Protein AF-A0A8J4QKI5-F1 (afdb_monomer_lite)

pLDDT: mean 78.79, std 13.32, range [44.88, 93.88]

Foldseek 3Di:
DCDPPDPVPDDDDADQDCVQFFDAWQQADPVRWTWTWGQDPVAIFIWTADRVVRDIGTPPDHDHPPPDHDDDDDDDPDDPPDDDPPDPDPDDDDDDDDD

Structure (mmCIF, N/CA/C/O backbone):
data_AF-A0A8J4QKI5-F1
#
_entry.id   AF-A0A8J4QKI5-F1
#
loop_
_atom_site.group_PDB
_atom_site.id
_atom_site.type_symbol
_atom_site.label_atom_id
_atom_site.label_alt_id
_atom_site.label_comp_id
_atom_site.label_asym_id
_atom_site.label_entity_id
_atom_site.label_seq_id
_atom_site.pdbx_PDB_ins_code
_atom_site.Cartn_x
_atom_site.Cartn_y
_atom_site.Cartn_z
_atom_site.occupancy
_atom_site.B_iso_or_equiv
_atom_site.auth_seq_id
_atom_site.auth_comp_id
_atom_site.auth_asym_id
_atom_site.auth_atom_id
_atom_site.pdbx_PDB_model_num
ATOM 1 N N . MET A 1 1 ? -10.999 -8.383 10.401 1.00 81.62 1 MET A N 1
ATOM 2 C CA . MET A 1 1 ? -11.404 -9.796 10.542 1.00 81.62 1 MET A CA 1
ATOM 3 C C . MET A 1 1 ? -10.689 -10.360 11.752 1.00 81.62 1 MET A C 1
ATOM 5 O O . MET A 1 1 ? -9.478 -10.190 11.831 1.00 81.62 1 MET A O 1
ATOM 9 N N . LYS A 1 2 ? -11.422 -10.957 12.693 1.00 82.62 2 LYS A N 1
ATOM 10 C CA . LYS A 1 2 ? -10.820 -11.672 13.832 1.00 82.62 2 LYS A CA 1
ATOM 11 C C . LYS A 1 2 ? -10.705 -13.175 13.573 1.00 82.62 2 LYS A C 1
ATOM 13 O O . LYS A 1 2 ? -9.764 -13.790 14.055 1.00 82.62 2 LYS A O 1
ATOM 18 N N . GLU A 1 3 ? -11.617 -13.732 12.777 1.00 90.38 3 GLU A N 1
ATOM 19 C CA . GLU A 1 3 ? -11.654 -15.151 12.435 1.00 90.38 3 GLU A CA 1
ATOM 20 C C . GLU A 1 3 ? -11.833 -15.339 10.926 1.00 90.38 3 GLU A C 1
ATOM 22 O O . GLU A 1 3 ? -12.685 -14.713 10.291 1.00 90.38 3 GLU A O 1
ATOM 27 N N . TYR A 1 4 ? -11.004 -16.194 10.331 1.00 87.00 4 TYR A N 1
ATOM 28 C CA . TYR A 1 4 ? -11.049 -16.442 8.896 1.00 87.00 4 TYR A CA 1
ATOM 29 C C . TYR A 1 4 ? -12.334 -17.180 8.498 1.00 87.00 4 TYR A C 1
ATOM 31 O O . TYR A 1 4 ? -12.668 -18.207 9.071 1.00 87.00 4 TYR A O 1
ATOM 39 N N . GLY A 1 5 ? -13.058 -16.662 7.502 1.00 89.81 5 GLY A N 1
ATOM 40 C CA . GLY A 1 5 ? -14.296 -17.258 6.981 1.00 89.81 5 GLY A CA 1
ATOM 41 C C . GLY A 1 5 ? -15.589 -16.869 7.713 1.00 89.81 5 GLY A C 1
ATOM 42 O O . GLY A 1 5 ? -16.658 -16.974 7.120 1.00 89.81 5 GLY A O 1
ATOM 43 N N . ALA A 1 6 ? -15.520 -16.345 8.940 1.00 93.88 6 ALA A N 1
ATOM 44 C CA . ALA A 1 6 ? -16.702 -15.891 9.677 1.00 93.88 6 ALA A CA 1
ATOM 45 C C . ALA A 1 6 ? -17.052 -14.440 9.310 1.00 93.88 6 ALA A C 1
ATOM 47 O O . ALA A 1 6 ? -16.353 -13.518 9.740 1.00 93.88 6 ALA A O 1
ATOM 48 N N . VAL A 1 7 ? -18.118 -14.232 8.526 1.00 91.00 7 VAL A N 1
ATOM 49 C CA . VAL A 1 7 ? -18.576 -12.899 8.067 1.00 91.00 7 VAL A CA 1
ATOM 50 C C . VAL A 1 7 ? -18.839 -11.957 9.244 1.00 91.00 7 VAL A C 1
ATOM 52 O O . VAL A 1 7 ? -18.406 -10.808 9.216 1.00 91.00 7 VAL A O 1
ATOM 55 N N . ASP A 1 8 ? -19.427 -12.465 10.325 1.00 93.31 8 ASP A N 1
ATOM 56 C CA . ASP A 1 8 ? -19.742 -11.674 11.523 1.00 93.31 8 ASP A CA 1
ATOM 57 C C . ASP A 1 8 ? -18.490 -11.175 12.269 1.00 93.31 8 ASP A C 1
ATOM 59 O O . ASP A 1 8 ? -18.551 -10.233 13.056 1.00 93.31 8 ASP A O 1
ATOM 63 N N . SER A 1 9 ? -17.320 -11.767 12.002 1.00 93.44 9 SER A N 1
ATOM 64 C CA . SER A 1 9 ? -16.042 -11.325 12.576 1.00 93.44 9 SER A CA 1
ATOM 65 C C . SER A 1 9 ? -15.383 -10.182 11.786 1.00 93.44 9 SER A C 1
ATOM 67 O O . SER A 1 9 ? -14.275 -9.730 12.124 1.00 93.44 9 SER A O 1
ATOM 69 N N . TRP A 1 10 ? -16.001 -9.742 10.684 1.00 91.62 10 TRP A N 1
ATOM 70 C CA . TRP A 1 10 ? -15.467 -8.685 9.839 1.00 91.62 10 TRP A CA 1
ATOM 71 C C . TRP A 1 10 ? -15.719 -7.341 10.504 1.00 91.62 10 TRP A C 1
ATOM 73 O O . TRP A 1 10 ? -16.836 -6.966 10.835 1.00 91.62 10 TRP A O 1
ATOM 83 N N . THR A 1 11 ? -14.643 -6.589 10.679 1.00 91.38 11 THR A N 1
ATOM 84 C CA . THR A 1 11 ? -14.685 -5.241 11.225 1.00 91.38 11 THR A CA 1
ATOM 85 C C . THR A 1 11 ? -13.955 -4.321 10.268 1.00 91.38 11 THR A C 1
ATOM 87 O O . THR A 1 11 ? -12.886 -4.664 9.748 1.00 91.38 11 THR A O 1
ATOM 90 N N . LYS A 1 12 ? -14.540 -3.150 10.024 1.00 88.75 12 LYS A N 1
ATOM 91 C CA . LYS A 1 12 ? -13.873 -2.076 9.294 1.00 88.75 12 LYS A CA 1
ATOM 92 C C . LYS A 1 12 ? -12.692 -1.592 10.134 1.00 88.75 12 LYS A C 1
ATOM 94 O O . LYS A 1 12 ? -12.887 -1.246 11.294 1.00 88.75 12 LYS A O 1
ATOM 99 N N . GLN A 1 13 ? -11.492 -1.576 9.559 1.00 83.88 13 GLN A N 1
ATOM 100 C CA . GLN A 1 13 ? -10.308 -1.064 10.257 1.00 83.88 13 GLN A CA 1
ATOM 101 C C . GLN A 1 13 ? -10.021 0.397 9.924 1.00 83.88 13 GLN A C 1
ATOM 103 O O . GLN A 1 13 ? -9.799 1.197 10.821 1.00 83.88 13 GLN A O 1
ATOM 108 N N . PHE A 1 14 ? -10.079 0.764 8.646 1.00 83.44 14 PHE A N 1
ATOM 109 C CA . PHE A 1 14 ? -9.741 2.110 8.189 1.00 83.44 14 PHE A CA 1
ATOM 110 C C . PHE A 1 14 ? -10.607 2.522 6.998 1.00 83.44 14 PHE A C 1
ATOM 112 O O . PHE A 1 14 ? -11.198 1.689 6.305 1.00 83.44 14 PHE A O 1
ATOM 119 N N . THR A 1 15 ? -10.696 3.834 6.781 1.00 84.38 15 THR A N 1
ATOM 120 C CA . THR A 1 15 ? -11.208 4.423 5.540 1.00 84.38 15 THR A CA 1
ATOM 121 C C . THR A 1 15 ? -10.024 5.058 4.843 1.00 84.38 15 THR A C 1
ATOM 123 O O . THR A 1 15 ? -9.372 5.913 5.429 1.00 84.38 15 THR A O 1
ATOM 126 N N . VAL A 1 16 ? -9.746 4.634 3.617 1.00 78.69 16 VAL A N 1
ATOM 127 C CA . VAL A 1 16 ? -8.649 5.191 2.832 1.00 78.69 16 VAL A CA 1
ATOM 128 C C . VAL A 1 16 ? -9.242 6.144 1.810 1.00 78.69 16 VAL A C 1
ATOM 130 O O . VAL A 1 16 ? -9.945 5.704 0.899 1.00 78.69 16 VAL A O 1
ATOM 133 N N . ASP A 1 17 ? -8.972 7.437 1.968 1.00 77.44 17 ASP A N 1
ATOM 134 C CA . ASP A 1 17 ? -9.273 8.415 0.929 1.00 77.44 17 ASP A CA 1
ATOM 135 C C . ASP A 1 17 ? -8.137 8.428 -0.092 1.00 77.44 17 ASP A C 1
ATOM 137 O O . ASP A 1 17 ? -7.002 8.824 0.183 1.00 77.44 17 ASP A O 1
ATOM 141 N N . LEU A 1 18 ? -8.452 7.951 -1.291 1.00 72.62 18 LEU A N 1
ATOM 142 C CA . LEU A 1 18 ? -7.478 7.794 -2.353 1.00 72.62 18 LEU A CA 1
ATOM 143 C C . LEU A 1 18 ? -7.261 9.086 -3.155 1.00 72.62 18 LEU A C 1
ATOM 145 O O . LEU A 1 18 ? -6.352 9.109 -3.990 1.00 72.62 18 LEU A O 1
ATOM 149 N N . ASN A 1 19 ? -8.075 10.134 -2.939 1.00 72.12 19 ASN A N 1
ATOM 150 C CA . ASN A 1 19 ? -8.016 11.440 -3.615 1.00 72.12 19 ASN A CA 1
ATOM 151 C C . ASN A 1 19 ? -7.713 11.358 -5.126 1.00 72.12 19 ASN A C 1
ATOM 153 O O . ASN A 1 19 ? -7.027 12.209 -5.695 1.00 72.12 19 ASN A O 1
ATOM 157 N N . SER A 1 20 ? -8.176 10.291 -5.792 1.00 68.94 20 SER A N 1
ATOM 158 C CA . SER A 1 20 ? -7.867 9.934 -7.190 1.00 68.94 20 SER A CA 1
ATOM 159 C C . SER A 1 20 ? -6.371 9.834 -7.566 1.00 68.94 20 SER A C 1
ATOM 161 O O . SER A 1 20 ? -6.034 9.733 -8.744 1.00 68.94 20 SER A O 1
ATOM 163 N N . ARG A 1 21 ? -5.458 9.811 -6.584 1.00 73.38 21 ARG A N 1
ATOM 164 C CA . ARG A 1 21 ? -4.015 9.582 -6.791 1.00 73.38 21 ARG A CA 1
ATOM 165 C C . ARG A 1 21 ? -3.678 8.108 -6.861 1.00 73.38 21 ARG A C 1
ATOM 167 O O . ARG A 1 21 ? -2.867 7.706 -7.692 1.00 73.38 21 ARG A O 1
ATOM 174 N N . PHE A 1 22 ? -4.282 7.313 -5.986 1.00 73.81 22 PHE A N 1
ATOM 175 C CA . PHE A 1 22 ? -4.051 5.879 -5.984 1.00 73.81 22 PHE A CA 1
ATOM 176 C C . PHE A 1 22 ? -4.867 5.214 -7.068 1.00 73.81 22 PHE A C 1
ATOM 178 O O . PHE A 1 22 ? -6.063 5.449 -7.225 1.00 73.81 22 PHE A O 1
ATOM 185 N N . PHE A 1 23 ? -4.186 4.345 -7.785 1.00 79.00 23 PHE A N 1
ATOM 186 C CA . PHE A 1 23 ? -4.736 3.676 -8.940 1.00 79.00 23 PHE A CA 1
ATOM 187 C C . PHE A 1 23 ? -4.894 2.183 -8.697 1.00 79.00 23 PHE A C 1
ATOM 189 O O . PHE A 1 23 ? -5.834 1.568 -9.195 1.00 79.00 23 PHE A O 1
ATOM 196 N N . ARG A 1 24 ? -4.006 1.602 -7.880 1.00 86.69 24 ARG A N 1
ATOM 197 C CA . ARG A 1 24 ? -4.046 0.180 -7.553 1.00 86.69 24 ARG A CA 1
ATOM 198 C C . ARG A 1 24 ? -3.361 -0.119 -6.227 1.00 86.69 24 ARG A C 1
A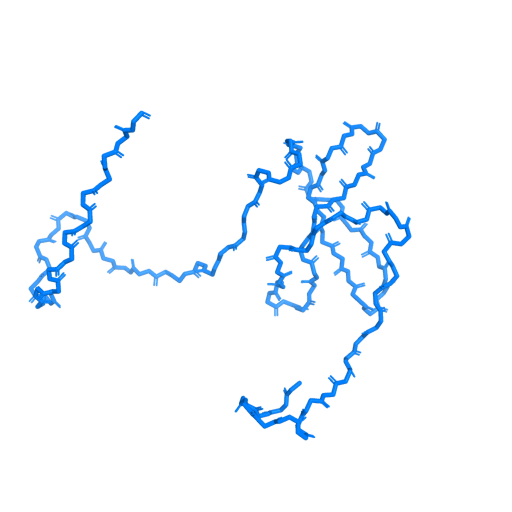TOM 200 O O . ARG A 1 24 ? -2.227 0.295 -6.010 1.00 86.69 24 ARG A O 1
ATOM 207 N N . VAL A 1 25 ? -4.023 -0.893 -5.370 1.00 89.06 25 VAL A N 1
ATOM 208 C CA . VAL A 1 25 ? -3.423 -1.461 -4.153 1.00 89.06 25 VAL A CA 1
ATOM 209 C C . VAL A 1 25 ? -2.755 -2.790 -4.504 1.00 89.06 25 VAL A C 1
ATOM 211 O O . VAL A 1 25 ? -3.374 -3.640 -5.142 1.00 89.06 25 VAL A O 1
ATOM 214 N N . LEU A 1 26 ? -1.494 -2.960 -4.109 1.00 90.69 26 LEU A N 1
ATOM 215 C CA . LEU A 1 26 ? -0.732 -4.197 -4.308 1.00 90.69 26 LEU A CA 1
ATOM 216 C C . LEU A 1 26 ? -0.796 -5.120 -3.090 1.00 90.69 26 LEU A C 1
ATOM 218 O O . LEU A 1 26 ? -0.738 -6.334 -3.247 1.00 90.69 26 LEU A O 1
ATOM 222 N N . GLY A 1 27 ? -0.906 -4.556 -1.887 1.00 90.06 27 GLY A N 1
ATOM 223 C CA . GLY A 1 27 ? -0.976 -5.333 -0.655 1.00 90.06 27 GLY A CA 1
ATOM 224 C C . GLY A 1 27 ? -0.655 -4.505 0.580 1.00 90.06 27 GLY A C 1
ATOM 225 O O . GLY A 1 27 ? -0.668 -3.275 0.542 1.00 90.06 27 GLY A O 1
ATOM 226 N N . PHE A 1 28 ? -0.346 -5.204 1.668 1.00 88.38 28 PHE A N 1
ATOM 227 C CA . PHE A 1 28 ? 0.027 -4.613 2.948 1.00 88.38 28 PHE A CA 1
ATOM 228 C C . PHE A 1 28 ? 1.465 -4.973 3.304 1.00 88.38 28 PHE A C 1
ATOM 230 O O . PHE A 1 28 ? 1.932 -6.082 3.049 1.00 88.38 28 PHE A O 1
ATOM 237 N N . TRP A 1 29 ? 2.161 -4.032 3.921 1.00 86.88 29 TRP A N 1
ATOM 238 C CA . TRP A 1 29 ? 3.426 -4.277 4.591 1.00 86.88 29 TRP A CA 1
ATOM 239 C C . TRP A 1 29 ? 3.201 -4.894 5.973 1.00 86.88 29 TRP A C 1
ATOM 241 O O . TRP A 1 29 ? 2.111 -4.824 6.542 1.00 86.88 29 TRP A O 1
ATOM 251 N N . LYS A 1 30 ? 4.267 -5.457 6.557 1.00 86.50 30 LYS A N 1
ATOM 252 C CA . LYS A 1 30 ? 4.234 -6.043 7.911 1.00 86.50 30 LYS A CA 1
ATOM 253 C C . LYS A 1 30 ? 3.831 -5.042 8.999 1.00 86.50 30 LYS A C 1
ATOM 255 O O . LYS A 1 30 ? 3.300 -5.449 10.022 1.00 86.50 30 LYS A O 1
ATOM 260 N N . ASN A 1 31 ? 4.078 -3.753 8.779 1.00 89.25 31 ASN A N 1
ATOM 261 C CA . ASN A 1 31 ? 3.685 -2.667 9.678 1.00 89.25 31 ASN A CA 1
ATOM 262 C C . ASN A 1 31 ? 2.253 -2.154 9.425 1.00 89.25 31 ASN A C 1
ATOM 264 O O . ASN A 1 31 ? 1.889 -1.111 9.948 1.00 89.25 31 ASN A O 1
ATOM 268 N N . GLY A 1 32 ? 1.460 -2.834 8.591 1.00 89.06 32 GLY A N 1
ATOM 269 C CA . GLY A 1 32 ? 0.088 -2.433 8.270 1.00 89.06 32 GLY A CA 1
ATOM 270 C C . GLY A 1 32 ? -0.028 -1.320 7.226 1.00 89.06 32 GLY A C 1
ATOM 271 O O . GLY A 1 32 ? -1.140 -1.006 6.805 1.00 89.06 32 GLY A O 1
ATOM 272 N N . HIS A 1 33 ? 1.088 -0.755 6.752 1.00 92.12 33 HIS A N 1
ATOM 273 C CA . HIS A 1 33 ? 1.053 0.240 5.683 1.00 92.12 33 HIS A CA 1
ATOM 274 C C . HIS A 1 33 ? 0.598 -0.390 4.366 1.00 92.12 33 HIS A C 1
ATOM 276 O O . HIS A 1 33 ? 0.908 -1.542 4.058 1.00 92.12 33 HIS A O 1
ATOM 282 N N . ILE A 1 34 ? -0.105 0.388 3.554 1.00 91.00 34 ILE A N 1
ATOM 283 C CA . ILE A 1 34 ? -0.616 -0.043 2.257 1.00 91.00 34 ILE A CA 1
ATOM 284 C C . ILE A 1 34 ? 0.443 0.217 1.191 1.00 91.00 34 ILE A C 1
ATOM 286 O O . ILE A 1 34 ? 0.935 1.335 1.049 1.00 91.00 34 ILE A O 1
ATOM 290 N N . LEU A 1 35 ? 0.759 -0.808 0.406 1.00 92.06 35 LEU A N 1
ATOM 291 C CA . LEU A 1 35 ? 1.596 -0.692 -0.778 1.00 92.06 35 LEU A CA 1
ATOM 292 C C . LEU A 1 35 ? 0.709 -0.467 -2.000 1.00 92.06 35 LEU A C 1
ATOM 294 O O . LEU A 1 35 ? -0.146 -1.302 -2.305 1.00 92.06 35 LEU A O 1
ATOM 298 N N . ALA A 1 36 ? 0.911 0.638 -2.713 1.00 90.38 36 ALA A N 1
ATOM 299 C CA . ALA A 1 36 ? 0.045 0.998 -3.828 1.00 90.38 36 ALA A CA 1
ATOM 300 C C . ALA A 1 36 ? 0.765 1.761 -4.946 1.00 90.38 36 ALA A C 1
ATOM 302 O O . ALA A 1 36 ? 1.745 2.474 -4.723 1.00 90.38 36 ALA A O 1
ATOM 303 N N . GLU A 1 37 ? 0.236 1.624 -6.159 1.00 90.12 37 GLU A N 1
ATOM 304 C CA . GLU A 1 37 ? 0.602 2.423 -7.324 1.00 90.12 37 GLU A CA 1
ATOM 305 C C . GLU A 1 37 ? -0.173 3.745 -7.299 1.00 90.12 37 GLU A C 1
ATOM 307 O O . GLU A 1 37 ? -1.403 3.771 -7.163 1.00 90.12 37 GLU A O 1
ATOM 312 N N . THR A 1 38 ? 0.555 4.846 -7.451 1.00 87.06 38 THR A N 1
ATOM 313 C CA . THR A 1 38 ? 0.020 6.205 -7.461 1.00 87.06 38 THR A CA 1
ATOM 314 C C . THR A 1 38 ? 0.459 6.967 -8.705 1.00 87.06 38 THR A C 1
ATOM 316 O O . THR A 1 38 ? 1.564 6.766 -9.221 1.00 87.06 38 THR A O 1
ATOM 319 N N . LYS A 1 39 ? -0.410 7.855 -9.190 1.00 81.88 39 LYS A N 1
ATOM 320 C CA . LYS A 1 39 ? -0.085 8.812 -10.247 1.00 81.88 39 LYS A CA 1
ATOM 321 C C . LYS A 1 39 ? 0.467 10.083 -9.613 1.00 81.88 39 LYS A C 1
ATOM 323 O O . LYS A 1 39 ? -0.267 10.841 -8.980 1.00 81.88 39 LYS A O 1
ATOM 328 N N . LEU A 1 40 ? 1.755 10.334 -9.809 1.00 74.38 40 LEU A N 1
ATOM 329 C CA . LEU A 1 40 ? 2.388 11.612 -9.486 1.00 74.38 40 LEU A CA 1
ATOM 330 C C . LEU A 1 40 ? 2.634 12.405 -10.774 1.00 74.38 40 LEU A C 1
ATOM 332 O O . LEU A 1 40 ? 2.518 11.882 -11.883 1.00 74.38 40 LEU A O 1
ATOM 336 N N . SER A 1 41 ? 2.991 13.679 -10.629 1.00 71.88 41 SER A N 1
ATOM 337 C CA . SER A 1 41 ? 3.256 14.604 -11.741 1.00 71.88 41 SER A CA 1
ATOM 3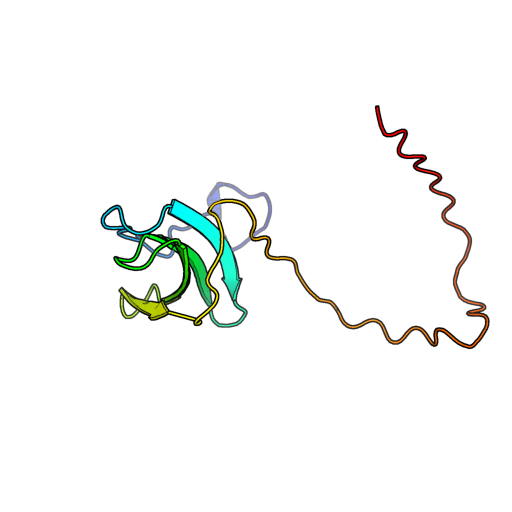38 C C . SER A 1 41 ? 4.338 14.111 -12.715 1.00 71.88 41 SER A C 1
ATOM 340 O O . SER A 1 41 ? 4.302 14.475 -13.884 1.00 71.88 41 SER A O 1
ATOM 342 N N . LEU A 1 42 ? 5.258 13.254 -12.258 1.00 70.06 42 LEU A N 1
ATOM 343 C CA . LEU A 1 42 ? 6.368 12.693 -13.043 1.00 70.06 42 LEU A CA 1
ATOM 344 C C . LEU A 1 42 ? 6.113 11.257 -13.546 1.00 70.06 42 LEU A C 1
ATOM 346 O O . LEU A 1 42 ? 7.013 10.641 -14.108 1.00 70.06 42 LEU A O 1
ATOM 350 N N . GLY A 1 43 ? 4.907 10.711 -13.351 1.00 79.94 43 GLY A N 1
ATOM 351 C CA . GLY A 1 43 ? 4.532 9.371 -13.812 1.00 79.94 43 GLY A CA 1
ATOM 352 C C . GLY A 1 43 ? 4.018 8.453 -12.703 1.00 79.94 43 GLY A C 1
ATOM 353 O O . GLY A 1 43 ? 3.601 8.897 -11.627 1.00 79.94 43 GLY A O 1
ATOM 354 N N . TRP A 1 44 ? 4.029 7.149 -12.977 1.00 84.69 44 TRP A N 1
ATOM 355 C CA . TRP A 1 44 ? 3.528 6.137 -12.051 1.00 84.69 44 TRP A CA 1
ATOM 356 C C . TRP A 1 44 ? 4.607 5.704 -11.080 1.00 84.69 44 TRP A C 1
ATOM 358 O O . TRP A 1 44 ? 5.730 5.375 -11.464 1.00 84.69 44 TRP A O 1
ATOM 368 N N . ASN A 1 45 ? 4.240 5.739 -9.808 1.00 88.12 45 ASN A N 1
ATOM 369 C CA . ASN A 1 45 ? 5.151 5.522 -8.708 1.00 88.12 45 ASN A CA 1
ATOM 370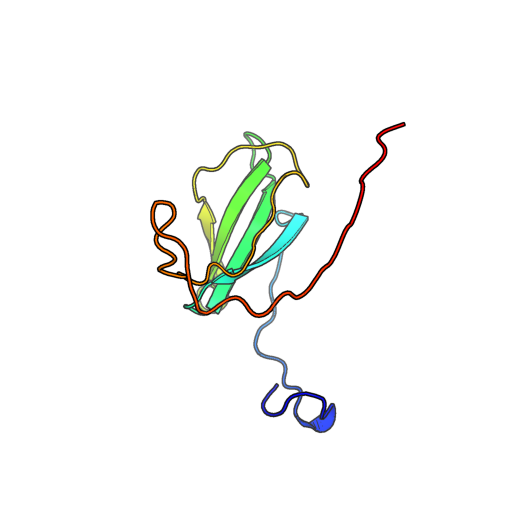 C C . ASN A 1 45 ? 4.577 4.513 -7.732 1.00 88.12 45 ASN A C 1
ATOM 372 O O . ASN A 1 45 ? 3.367 4.475 -7.506 1.00 88.12 45 ASN A O 1
ATOM 376 N N . LEU A 1 46 ? 5.462 3.758 -7.093 1.00 89.94 46 LEU A N 1
ATOM 377 C CA . LEU A 1 46 ? 5.086 2.965 -5.937 1.00 89.94 46 LEU A CA 1
ATOM 378 C C . LEU A 1 46 ? 5.181 3.807 -4.666 1.00 89.94 46 LEU A C 1
ATOM 380 O O . LEU A 1 46 ? 6.160 4.520 -4.441 1.00 89.94 46 LEU A O 1
ATOM 384 N N . CYS A 1 47 ? 4.169 3.710 -3.816 1.00 89.62 47 CYS A N 1
ATOM 385 C CA . CYS A 1 47 ? 4.120 4.426 -2.554 1.00 89.62 47 CYS A CA 1
ATOM 386 C C . CYS A 1 47 ? 3.674 3.520 -1.408 1.00 89.62 47 CYS A C 1
ATOM 388 O O . CYS A 1 47 ? 2.954 2.539 -1.599 1.00 89.62 47 CYS A O 1
ATOM 390 N N . SER A 1 48 ? 4.134 3.877 -0.214 1.00 91.38 48 SER A N 1
ATOM 391 C CA . SER A 1 48 ? 3.638 3.365 1.055 1.00 91.38 48 SER A CA 1
ATOM 392 C C . SER A 1 48 ? 2.663 4.391 1.617 1.00 91.38 48 SER A C 1
ATOM 394 O O . SER A 1 48 ? 3.029 5.554 1.787 1.00 91.38 48 SER A O 1
ATOM 396 N N . TYR A 1 49 ? 1.452 3.960 1.935 1.00 90.19 49 TYR A N 1
ATOM 397 C CA . TYR A 1 49 ? 0.442 4.769 2.600 1.00 90.19 49 TYR A CA 1
ATOM 398 C C . TYR A 1 49 ? 0.244 4.288 4.030 1.00 90.19 49 TYR A C 1
ATOM 400 O O . TYR A 1 49 ? 0.015 3.100 4.260 1.00 90.19 49 TYR A O 1
ATOM 408 N N . ASP A 1 50 ? 0.340 5.210 4.973 1.00 91.50 50 ASP A N 1
ATOM 409 C CA . ASP A 1 50 ? 0.012 4.952 6.367 1.00 91.50 50 ASP A CA 1
ATOM 410 C C . ASP A 1 50 ? -1.465 5.317 6.613 1.00 91.50 50 ASP A C 1
ATOM 412 O O . ASP A 1 50 ? -1.816 6.494 6.499 1.00 91.50 50 ASP A O 1
ATOM 416 N N . PRO A 1 51 ? -2.345 4.346 6.926 1.00 87.44 51 PRO A N 1
ATOM 417 C CA . PRO A 1 51 ? -3.757 4.614 7.177 1.00 87.44 51 PRO A CA 1
ATOM 418 C C . PRO A 1 51 ? -4.032 5.379 8.479 1.00 87.44 51 PRO A C 1
ATOM 420 O O . PRO A 1 51 ? -5.104 5.971 8.589 1.00 87.44 51 PRO A O 1
ATOM 423 N N . GLU A 1 52 ? -3.109 5.390 9.446 1.00 88.38 52 GLU A N 1
ATOM 424 C CA . GLU A 1 52 ? -3.288 6.115 10.710 1.00 88.38 52 GLU A CA 1
ATOM 425 C C . GLU A 1 52 ? -2.989 7.606 10.537 1.00 88.38 52 GLU A C 1
ATOM 427 O O . GLU A 1 52 ? -3.818 8.455 10.866 1.00 88.38 52 GLU A O 1
ATOM 432 N N . SER A 1 53 ? -1.825 7.935 9.967 1.00 89.69 53 SER A N 1
ATOM 433 C CA . SER A 1 53 ? -1.415 9.327 9.727 1.00 89.69 53 SER A CA 1
ATOM 434 C C . SER A 1 53 ? -1.906 9.903 8.394 1.00 89.69 53 SER A C 1
ATOM 436 O O . SER A 1 53 ? -1.751 11.100 8.142 1.00 89.69 53 SER A O 1
ATOM 438 N N . GLN A 1 54 ? -2.473 9.058 7.527 1.00 87.31 54 GLN A N 1
ATOM 439 C CA . GLN A 1 54 ? -2.886 9.373 6.155 1.00 87.31 54 GLN A CA 1
ATOM 440 C C . GLN A 1 54 ? -1.745 9.900 5.268 1.00 87.31 54 GLN A C 1
ATOM 442 O O . GLN A 1 54 ? -1.980 10.542 4.241 1.00 87.31 54 GLN A O 1
ATOM 447 N N . GLN A 1 55 ? -0.494 9.626 5.646 1.00 88.12 55 GLN A N 1
ATOM 448 C CA . GLN A 1 55 ? 0.679 10.081 4.912 1.00 88.12 55 GLN A CA 1
ATOM 449 C C . GLN A 1 55 ? 1.007 9.152 3.746 1.00 88.12 55 GLN A C 1
ATOM 451 O O . GLN A 1 55 ? 0.958 7.925 3.849 1.00 88.12 55 GLN A O 1
ATOM 456 N N . VAL A 1 56 ? 1.407 9.759 2.628 1.00 87.38 56 VAL A N 1
ATOM 457 C CA . VAL A 1 56 ? 1.883 9.050 1.438 1.00 87.38 56 VAL A CA 1
ATOM 458 C C . VAL A 1 56 ? 3.389 9.228 1.335 1.00 87.38 56 VAL A C 1
ATOM 460 O O . VAL A 1 56 ? 3.882 10.335 1.129 1.00 87.38 56 VAL A O 1
ATOM 463 N N . LYS A 1 57 ? 4.130 8.125 1.407 1.00 89.75 57 LYS A N 1
ATOM 464 C CA . LYS A 1 57 ? 5.573 8.101 1.176 1.00 89.75 57 LYS A CA 1
ATOM 465 C C . LYS A 1 57 ? 5.869 7.489 -0.187 1.00 89.75 57 LYS A C 1
ATOM 467 O O . LYS A 1 57 ? 5.577 6.317 -0.419 1.00 89.75 57 LYS A O 1
ATOM 472 N N . ASN A 1 58 ? 6.478 8.261 -1.086 1.00 88.94 58 ASN A N 1
ATOM 473 C CA . ASN A 1 58 ? 6.994 7.718 -2.343 1.00 88.94 58 ASN A CA 1
ATOM 474 C C . ASN A 1 58 ? 8.201 6.808 -2.052 1.00 88.94 58 ASN A C 1
ATOM 476 O O . ASN A 1 58 ? 9.085 7.175 -1.278 1.00 88.94 58 ASN A O 1
ATOM 480 N N . LEU A 1 59 ? 8.221 5.619 -2.655 1.00 89.69 59 LEU A N 1
ATOM 481 C CA . LEU A 1 59 ? 9.297 4.639 -2.505 1.00 89.69 59 LEU A CA 1
ATOM 482 C C . LEU A 1 59 ? 10.384 4.773 -3.585 1.00 89.69 59 LEU A C 1
ATOM 484 O O . LEU A 1 59 ? 11.394 4.084 -3.513 1.00 89.69 59 LEU A O 1
ATOM 488 N N . GLY A 1 60 ? 10.193 5.649 -4.575 1.00 86.38 60 GLY A N 1
ATOM 489 C CA . GLY A 1 60 ? 11.172 5.927 -5.629 1.00 86.38 60 GLY A CA 1
ATOM 490 C C . GLY A 1 60 ? 11.160 4.930 -6.790 1.00 86.38 60 GLY A C 1
ATOM 491 O O . GLY A 1 60 ? 11.954 5.065 -7.714 1.00 86.38 60 GLY A O 1
ATOM 492 N N . PHE A 1 61 ? 10.252 3.951 -6.790 1.00 82.88 61 PHE A N 1
ATOM 493 C CA . PHE A 1 61 ? 10.085 3.043 -7.924 1.00 82.88 61 PHE A CA 1
ATOM 494 C C . PHE A 1 61 ? 9.243 3.715 -8.997 1.00 82.88 61 PHE A C 1
ATOM 496 O O . PHE A 1 61 ? 8.061 3.984 -8.778 1.00 82.88 61 PHE A O 1
ATOM 503 N N . HIS A 1 62 ? 9.858 3.998 -10.141 1.00 84.25 62 HIS A N 1
ATOM 504 C CA . HIS A 1 62 ? 9.191 4.550 -11.315 1.00 84.25 62 HIS A CA 1
ATOM 505 C C . HIS A 1 62 ? 8.931 3.424 -12.308 1.00 84.25 62 HIS A C 1
ATOM 507 O O . HIS A 1 62 ? 9.814 2.609 -12.576 1.00 84.25 62 HIS A O 1
ATOM 513 N N . GLY A 1 63 ? 7.723 3.367 -12.857 1.00 77.75 63 GLY A N 1
ATOM 514 C CA . GLY A 1 63 ? 7.352 2.29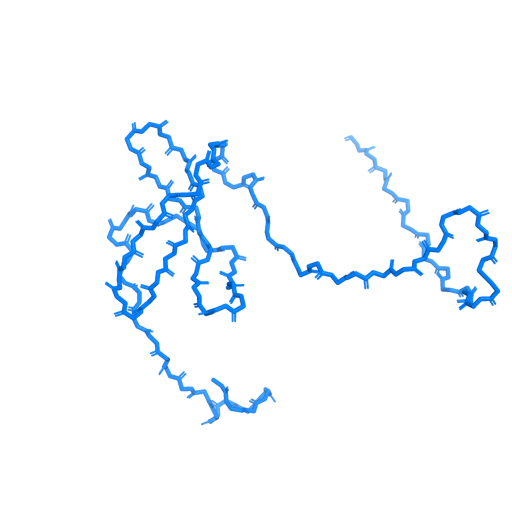8 -13.773 1.00 77.75 63 GLY A CA 1
ATOM 515 C C . GLY A 1 63 ? 6.161 2.647 -14.645 1.00 77.75 63 GLY A C 1
ATOM 516 O O . GLY A 1 63 ? 5.614 3.746 -14.590 1.00 77.75 63 GLY A O 1
ATOM 517 N N . SER A 1 64 ? 5.765 1.684 -15.469 1.00 83.00 64 SER A N 1
ATOM 518 C CA . SER A 1 64 ? 4.477 1.729 -16.158 1.00 83.00 64 SER A CA 1
ATOM 519 C C . SER A 1 64 ? 3.376 1.238 -15.211 1.00 83.00 64 SER A C 1
ATOM 521 O O . SER A 1 64 ? 3.639 0.356 -14.388 1.00 83.00 64 SER A O 1
ATOM 523 N N . PRO A 1 65 ? 2.151 1.781 -15.303 1.00 79.75 65 PRO A N 1
ATOM 524 C CA . PRO A 1 65 ? 1.063 1.356 -14.429 1.00 79.75 65 PRO A CA 1
ATOM 525 C C . PRO A 1 65 ? 0.761 -0.122 -14.675 1.00 79.75 65 PRO A C 1
ATOM 527 O O . PRO A 1 65 ? 0.924 -0.593 -15.798 1.00 79.75 65 PRO A O 1
ATOM 530 N N . PHE A 1 66 ? 0.300 -0.849 -13.656 1.00 81.50 66 PHE A N 1
ATOM 531 C CA . PHE A 1 66 ? -0.051 -2.273 -13.749 1.00 81.50 66 PHE A CA 1
ATOM 532 C C . PHE A 1 66 ? 1.107 -3.256 -13.976 1.00 81.50 66 PHE A C 1
ATOM 534 O O . PHE A 1 66 ? 0.865 -4.462 -14.013 1.00 81.50 66 PHE A O 1
ATOM 541 N N . HIS A 1 67 ? 2.352 -2.790 -14.088 1.00 84.19 67 HIS A N 1
ATOM 542 C CA . HIS A 1 67 ? 3.517 -3.668 -14.236 1.00 84.19 67 HIS A CA 1
ATOM 543 C C . HIS A 1 67 ? 4.162 -4.059 -12.897 1.00 84.19 67 HIS A C 1
ATOM 545 O O . HIS A 1 67 ? 5.148 -4.794 -12.890 1.00 84.19 67 HIS A O 1
ATOM 551 N N . SER A 1 68 ? 3.601 -3.621 -11.765 1.00 83.94 68 SER A N 1
ATOM 552 C CA . SER A 1 68 ? 4.086 -3.996 -10.434 1.00 83.94 68 SER A CA 1
ATOM 553 C C . SER A 1 68 ? 3.272 -5.145 -9.836 1.00 83.94 68 SER A C 1
ATOM 555 O O . SER A 1 68 ? 2.045 -5.212 -9.972 1.00 83.94 68 SER A O 1
ATOM 557 N N . PHE A 1 69 ? 3.941 -6.030 -9.102 1.00 85.81 69 PHE A N 1
ATOM 558 C CA . PHE A 1 69 ? 3.301 -7.040 -8.264 1.00 85.81 69 PHE A CA 1
ATOM 559 C C . PHE A 1 69 ? 3.963 -7.063 -6.887 1.00 85.81 69 PHE A C 1
ATOM 561 O O . PHE A 1 69 ? 5.143 -6.744 -6.754 1.00 85.81 69 PHE A O 1
ATOM 568 N N . ALA A 1 70 ? 3.188 -7.415 -5.866 1.00 86.00 70 ALA A N 1
ATOM 569 C CA . ALA A 1 70 ? 3.686 -7.671 -4.525 1.00 86.00 70 ALA A CA 1
ATOM 570 C C . ALA A 1 70 ? 3.349 -9.116 -4.168 1.00 86.00 70 ALA A C 1
ATOM 572 O O . ALA A 1 70 ? 2.231 -9.565 -4.421 1.00 86.00 70 ALA A O 1
ATOM 573 N N . ASP A 1 71 ? 4.322 -9.828 -3.613 1.00 85.75 71 ASP A N 1
ATOM 574 C CA . ASP A 1 71 ? 4.152 -11.202 -3.160 1.00 85.75 71 ASP A CA 1
ATOM 575 C C . ASP A 1 71 ? 4.841 -11.389 -1.807 1.00 85.75 71 ASP A C 1
ATOM 577 O O . ASP A 1 71 ? 5.763 -10.650 -1.442 1.00 85.75 71 ASP A O 1
ATOM 581 N N . ASN A 1 72 ? 4.376 -12.378 -1.056 1.00 83.19 72 ASN A N 1
ATOM 582 C CA . ASN A 1 72 ? 4.941 -12.721 0.233 1.00 83.19 72 ASN A CA 1
ATOM 583 C C . ASN A 1 72 ? 6.248 -13.481 0.014 1.00 83.19 72 ASN A C 1
ATOM 585 O O . ASN A 1 72 ? 6.252 -14.655 -0.352 1.00 83.19 72 ASN A O 1
ATOM 589 N N . TYR A 1 73 ? 7.369 -12.815 0.274 1.00 79.19 73 TYR A N 1
ATOM 590 C CA . TYR A 1 73 ? 8.661 -13.484 0.303 1.00 79.19 73 TYR A CA 1
ATOM 591 C C . TYR A 1 73 ? 8.818 -14.266 1.613 1.00 79.19 73 TYR A C 1
ATOM 593 O O . TYR A 1 73 ? 8.775 -13.692 2.705 1.00 79.19 73 TYR A O 1
ATOM 601 N N . VAL A 1 74 ? 9.007 -15.579 1.492 1.00 80.69 74 VAL A N 1
ATOM 602 C CA . VAL A 1 74 ? 9.377 -16.471 2.593 1.00 80.69 74 VAL A CA 1
ATOM 603 C C . VAL A 1 74 ? 10.755 -17.026 2.271 1.00 80.69 74 VAL A C 1
ATOM 605 O O . VAL A 1 74 ? 10.932 -17.693 1.253 1.00 80.69 74 VAL A O 1
ATOM 608 N N . GLU A 1 75 ? 11.730 -16.737 3.129 1.00 77.88 75 GLU A N 1
ATOM 609 C CA . GLU A 1 75 ? 13.063 -17.316 3.004 1.00 77.88 75 GLU A CA 1
ATOM 610 C C . GLU A 1 75 ? 12.970 -18.837 3.108 1.00 77.88 75 GLU A C 1
ATOM 612 O O . GLU A 1 75 ? 12.413 -19.383 4.060 1.00 77.88 75 GLU A O 1
ATOM 617 N N . ASN A 1 76 ? 13.526 -19.527 2.118 1.00 75.44 76 ASN A N 1
ATOM 618 C CA . ASN A 1 76 ? 13.712 -20.965 2.167 1.00 75.44 76 ASN A CA 1
ATOM 619 C C . ASN A 1 76 ? 15.194 -21.244 1.917 1.00 75.44 76 ASN A C 1
ATOM 621 O O . ASN A 1 76 ? 15.693 -21.019 0.814 1.00 75.44 76 ASN A O 1
ATOM 625 N N . LEU A 1 77 ? 15.907 -21.685 2.955 1.00 73.31 77 LEU A N 1
ATOM 626 C CA . LEU A 1 77 ? 17.315 -22.069 2.870 1.00 73.31 77 LEU A CA 1
ATOM 627 C C . LEU A 1 77 ? 17.423 -23.443 2.197 1.00 73.31 77 LEU A C 1
ATOM 629 O O . LEU A 1 77 ? 17.674 -24.457 2.844 1.00 73.31 77 LEU A O 1
ATOM 633 N N . ILE A 1 78 ? 17.205 -23.485 0.885 1.00 72.12 78 ILE A N 1
ATOM 634 C CA . ILE A 1 78 ? 17.537 -24.652 0.070 1.00 72.12 78 ILE A CA 1
ATOM 635 C C . ILE A 1 78 ? 18.955 -24.440 -0.449 1.00 72.12 78 ILE A C 1
ATOM 637 O O . ILE A 1 78 ? 19.217 -23.473 -1.164 1.00 72.12 78 ILE A O 1
ATOM 641 N N . LEU A 1 79 ? 19.875 -25.342 -0.099 1.00 72.38 79 LEU A N 1
ATOM 642 C CA . LEU A 1 79 ? 21.181 -25.377 -0.749 1.00 72.38 79 LEU A CA 1
ATOM 643 C C . LEU A 1 79 ? 20.979 -25.720 -2.227 1.00 72.38 79 LEU A C 1
ATOM 645 O O . LEU A 1 79 ? 20.598 -26.840 -2.555 1.00 72.38 79 LEU A O 1
ATOM 649 N N . LEU A 1 80 ? 21.245 -24.756 -3.109 1.00 70.31 80 LEU A N 1
ATOM 650 C CA . LEU A 1 80 ? 21.157 -24.948 -4.561 1.00 70.31 80 LEU A CA 1
ATOM 651 C C . LEU A 1 80 ? 22.207 -25.945 -5.080 1.00 70.31 80 LEU A C 1
ATOM 653 O O . LEU A 1 80 ? 21.969 -26.616 -6.080 1.00 70.31 80 LEU A O 1
ATOM 657 N N . ASP A 1 81 ? 23.320 -26.091 -4.356 1.00 75.81 81 ASP A N 1
ATOM 658 C CA . ASP A 1 81 ? 24.486 -26.876 -4.780 1.00 75.81 81 ASP A CA 1
ATOM 659 C C . ASP A 1 81 ? 24.563 -28.280 -4.157 1.00 75.81 81 ASP A C 1
ATOM 661 O O . ASP A 1 81 ? 25.538 -29.001 -4.375 1.00 75.81 81 ASP A O 1
ATOM 665 N N . LYS A 1 82 ? 23.568 -28.698 -3.360 1.00 71.69 82 LYS A N 1
ATOM 666 C CA . LYS A 1 82 ? 23.529 -30.051 -2.781 1.00 71.69 82 LYS A CA 1
ATOM 667 C C . LYS A 1 82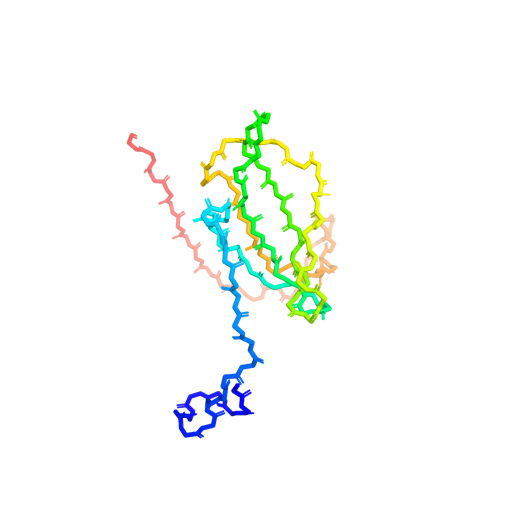 ? 22.214 -30.754 -3.107 1.00 71.69 82 LYS A C 1
ATOM 669 O O . LYS A 1 82 ? 21.161 -30.120 -3.064 1.00 71.69 82 LYS A O 1
ATOM 674 N N . PRO A 1 83 ? 22.241 -32.066 -3.402 1.00 62.25 83 PRO A N 1
ATOM 675 C CA . PRO A 1 83 ? 21.017 -32.838 -3.527 1.00 62.25 83 PRO A CA 1
ATOM 676 C C . PRO A 1 83 ? 20.266 -32.788 -2.192 1.00 62.25 83 PRO A C 1
ATOM 678 O O . PRO A 1 83 ? 20.781 -33.192 -1.153 1.00 62.25 83 PRO A O 1
ATOM 681 N N . ASN A 1 84 ? 19.056 -32.237 -2.224 1.00 60.81 84 ASN A N 1
ATOM 682 C CA . ASN A 1 84 ? 18.158 -32.241 -1.081 1.00 60.81 84 ASN A CA 1
ATOM 683 C C . ASN A 1 84 ? 17.450 -33.603 -1.049 1.00 60.81 84 ASN A C 1
ATOM 685 O O . ASN A 1 84 ? 16.548 -33.847 -1.852 1.00 60.81 84 ASN A O 1
ATOM 689 N N . ASP A 1 85 ? 17.805 -34.467 -0.097 1.00 60.66 85 ASP A N 1
ATOM 690 C CA . ASP A 1 85 ? 17.129 -35.760 0.120 1.00 60.66 85 ASP A CA 1
ATOM 691 C C . ASP A 1 85 ? 15.654 -35.598 0.557 1.00 60.66 85 ASP A C 1
ATOM 693 O O . ASP A 1 85 ? 14.885 -36.557 0.590 1.00 60.66 85 ASP A O 1
ATOM 697 N N . ALA A 1 86 ? 15.226 -34.368 0.865 1.00 58.03 86 ALA A N 1
ATOM 698 C CA . ALA A 1 86 ? 13.921 -34.054 1.443 1.00 58.03 86 ALA A CA 1
ATOM 699 C C . ALA A 1 86 ? 12.821 -33.650 0.436 1.00 58.03 86 ALA A C 1
ATOM 701 O O . ALA A 1 86 ? 11.740 -33.236 0.857 1.00 58.03 86 ALA A O 1
ATOM 702 N N . VAL A 1 87 ? 13.030 -33.767 -0.882 1.00 54.72 87 VAL A N 1
ATOM 703 C CA . VAL A 1 87 ? 11.957 -33.508 -1.865 1.00 54.72 87 VAL A CA 1
ATOM 704 C C . VAL A 1 87 ? 11.394 -34.825 -2.390 1.00 54.72 87 VAL A C 1
ATOM 706 O O . VAL A 1 87 ? 11.717 -35.294 -3.482 1.00 54.72 87 VAL A O 1
ATOM 709 N N . SER A 1 88 ? 10.477 -35.406 -1.612 1.00 51.78 88 SER A N 1
ATOM 710 C CA . SER A 1 88 ? 9.502 -36.346 -2.163 1.00 51.78 88 SER A CA 1
ATOM 711 C C . SER A 1 88 ? 8.724 -35.642 -3.278 1.00 51.78 88 SER A C 1
ATOM 713 O O . SER A 1 88 ? 8.124 -34.579 -3.098 1.00 51.78 88 SER A O 1
ATOM 715 N N . LYS A 1 89 ? 8.821 -36.227 -4.469 1.00 53.91 89 LYS A N 1
ATOM 716 C CA . LYS A 1 89 ? 8.385 -35.696 -5.758 1.00 53.91 89 LYS A CA 1
ATOM 717 C C . LYS A 1 89 ? 6.910 -35.280 -5.740 1.00 53.91 89 LYS A C 1
ATOM 719 O O . LYS A 1 89 ? 6.028 -36.116 -5.907 1.00 53.91 89 LYS A O 1
ATOM 724 N N . ARG A 1 90 ? 6.623 -33.976 -5.694 1.00 48.72 90 ARG A N 1
ATOM 725 C CA . ARG A 1 90 ? 5.392 -33.450 -6.308 1.00 48.72 90 ARG A CA 1
ATOM 726 C C . ARG A 1 90 ? 5.699 -33.087 -7.751 1.00 48.72 90 ARG A C 1
ATOM 728 O O . ARG A 1 90 ? 6.144 -31.985 -8.055 1.00 48.72 90 ARG A O 1
ATOM 735 N N . GLY A 1 91 ? 5.491 -34.054 -8.639 1.00 52.50 91 GLY A N 1
ATOM 736 C CA . GLY A 1 91 ? 5.501 -33.812 -10.073 1.00 52.50 91 GLY A CA 1
ATOM 737 C C . GLY A 1 91 ? 4.372 -32.854 -10.440 1.00 52.50 91 GLY A C 1
ATOM 738 O O . GLY A 1 91 ? 3.204 -33.220 -10.379 1.00 52.50 91 GLY A O 1
ATOM 739 N N . VAL A 1 92 ? 4.716 -31.630 -10.834 1.00 47.16 92 VAL A N 1
ATOM 740 C CA . VAL A 1 92 ? 3.792 -30.746 -11.549 1.00 47.16 92 VAL A CA 1
ATOM 741 C C . VAL A 1 92 ? 4.503 -30.232 -12.790 1.00 47.16 92 VAL A C 1
ATOM 743 O O . VAL A 1 92 ? 5.166 -29.200 -12.794 1.00 47.16 92 VAL A O 1
ATOM 746 N N . THR A 1 93 ? 4.353 -30.973 -13.882 1.00 51.09 93 THR A N 1
ATOM 747 C CA . THR A 1 93 ? 4.630 -30.471 -15.225 1.00 51.09 93 THR A CA 1
ATOM 748 C C . THR A 1 93 ? 3.559 -29.450 -15.600 1.00 51.09 93 THR A C 1
ATOM 750 O O . THR A 1 93 ? 2.431 -29.821 -15.916 1.00 51.09 93 THR A O 1
ATOM 753 N N . LYS A 1 94 ? 3.902 -28.160 -15.628 1.00 57.69 94 LYS A N 1
ATOM 754 C CA . LYS A 1 94 ? 3.153 -27.163 -16.407 1.00 57.69 94 LYS A CA 1
ATOM 755 C C . LYS A 1 94 ? 4.035 -26.669 -17.551 1.00 57.69 94 LYS A C 1
ATOM 757 O O . LYS A 1 94 ? 4.782 -25.708 -17.407 1.00 57.69 94 LYS A O 1
ATOM 762 N N . LYS A 1 95 ? 3.935 -27.341 -18.705 1.00 48.53 95 LYS A N 1
ATOM 763 C CA . LYS A 1 95 ? 4.415 -26.813 -19.991 1.00 48.53 95 LYS A CA 1
ATOM 764 C C . LYS A 1 95 ? 3.628 -25.538 -20.301 1.00 48.53 95 LYS A C 1
ATOM 766 O O . LYS A 1 95 ? 2.430 -25.611 -20.561 1.00 48.53 95 LYS A O 1
ATOM 771 N N . ARG A 1 96 ? 4.289 -24.381 -20.313 1.00 51.81 96 ARG A N 1
ATOM 772 C CA . ARG A 1 96 ? 3.764 -23.192 -20.994 1.00 51.81 96 ARG A CA 1
ATOM 773 C C . ARG A 1 96 ? 4.140 -23.312 -22.472 1.00 51.81 96 ARG A C 1
ATOM 775 O O . ARG A 1 96 ? 5.320 -23.322 -22.802 1.00 51.81 96 ARG A O 1
ATOM 782 N N . LYS A 1 97 ? 3.146 -23.459 -23.353 1.00 48.44 97 LYS A N 1
ATOM 783 C CA . LYS A 1 97 ? 3.302 -23.172 -24.786 1.00 48.44 97 LYS A CA 1
ATOM 784 C C . LYS A 1 97 ? 3.052 -21.675 -24.956 1.00 48.44 97 LYS A C 1
ATOM 786 O O . LYS A 1 97 ? 1.932 -21.237 -24.708 1.00 48.44 97 LYS A O 1
ATOM 791 N N . CYS A 1 98 ? 4.070 -20.915 -25.352 1.00 44.88 98 CYS A N 1
ATOM 792 C CA . CYS A 1 98 ? 3.837 -19.611 -25.969 1.00 44.88 98 CYS A CA 1
ATOM 793 C C . CYS A 1 98 ? 3.172 -19.843 -27.333 1.00 44.88 98 CYS A C 1
ATOM 795 O O . CYS A 1 98 ? 3.581 -20.745 -28.069 1.00 44.88 98 CYS A O 1
ATOM 797 N N . ARG A 1 99 ? 2.125 -19.072 -27.619 1.00 51.75 99 ARG A N 1
ATOM 798 C CA . ARG A 1 99 ? 1.682 -18.782 -28.983 1.00 51.75 99 ARG A CA 1
ATOM 799 C C . ARG A 1 99 ? 2.242 -17.425 -29.363 1.00 51.75 99 ARG A C 1
ATOM 801 O O . ARG A 1 99 ? 2.306 -16.579 -28.444 1.00 51.75 99 ARG A O 1
#

Organism: NCBI:txid60419

Secondary structure (DSSP, 8-state):
--STT-GGG---------TTTEEEEEEE-TTSPEEEE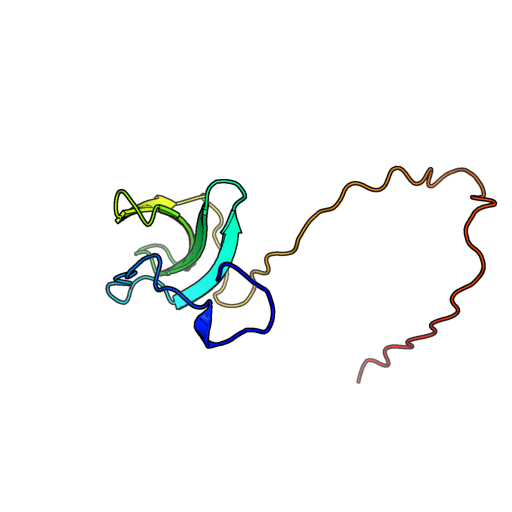EEETTEEEEEEE-TTT--EEEEEEEE-TT-------------TTS--TT-------------

Sequence (99 aa):
MKEYGAVDSWTKQFTVDLNSRFFRVLGFWKNGHILAETKLSLGWNLCSYDPESQQVKNLGFHGSPFHSFADNYVENLILLDKPNDAVSKRGVTKKRKCR

Radius of gyration: 19.54 Å; chains: 1; bounding box: 44×51×43 Å